Protein AF-A0A7V5P1P6-F1 (afdb_monomer_lite)

pLDDT: mean 90.25, std 6.7, range [66.25, 96.62]

Secondary structure (DSSP, 8-state):
--EEEEE--S---TTS--HHHHHHHHHHHHH-TT-EEEEE-HHHHHHHHH-HHHHHHHHT-HHHHHHHHHHHH-GGGHHHHHHHHHHHHHTT-

Structure (mmCIF, N/CA/C/O backbone):
data_AF-A0A7V5P1P6-F1
#
_entry.id   AF-A0A7V5P1P6-F1
#
loop_
_atom_site.group_PDB
_atom_site.id
_atom_site.type_symbol
_atom_site.label_atom_id
_atom_site.label_alt_id
_atom_site.label_comp_id
_atom_site.label_asym_id
_atom_site.label_entity_id
_atom_site.label_seq_id
_atom_site.pdbx_PDB_ins_code
_atom_site.Cartn_x
_atom_site.Cartn_y
_atom_site.Cartn_z
_atom_site.occupancy
_atom_site.B_iso_or_equiv
_atom_site.auth_seq_id
_atom_site.auth_comp_id
_atom_site.auth_asym_id
_atom_site.auth_atom_id
_atom_site.pdbx_PDB_model_num
ATOM 1 N N . MET A 1 1 ? -22.250 7.727 13.676 1.00 69.44 1 MET A N 1
ATOM 2 C CA . MET A 1 1 ? -20.964 7.012 13.830 1.00 69.44 1 MET A CA 1
ATOM 3 C C . MET A 1 1 ? -20.032 7.437 12.704 1.00 69.44 1 MET A C 1
ATOM 5 O O . MET A 1 1 ? -20.420 7.299 11.548 1.00 69.44 1 MET A O 1
ATOM 9 N N . LYS A 1 2 ? -18.863 8.015 13.012 1.00 82.81 2 LYS A N 1
ATOM 10 C CA . LYS A 1 2 ? -17.881 8.398 11.982 1.00 82.81 2 LYS A CA 1
ATOM 11 C C . LYS A 1 2 ? -17.074 7.158 11.585 1.00 82.81 2 LYS A C 1
ATOM 13 O O . LYS A 1 2 ? -16.647 6.404 12.458 1.00 82.81 2 LYS A O 1
ATOM 18 N N . LYS A 1 3 ? -16.918 6.935 10.279 1.00 93.56 3 LYS A N 1
ATOM 19 C CA . LYS A 1 3 ? -16.181 5.797 9.719 1.00 93.56 3 LYS A CA 1
ATOM 20 C C . LYS A 1 3 ? -14.856 6.280 9.147 1.00 93.56 3 LYS A C 1
ATOM 22 O O . LYS A 1 3 ? -14.841 7.258 8.405 1.00 93.56 3 LYS A O 1
ATOM 27 N N . PHE A 1 4 ? -13.777 5.581 9.468 1.00 94.81 4 PHE A N 1
ATOM 28 C CA . PHE A 1 4 ? -12.440 5.861 8.964 1.00 94.81 4 PHE A CA 1
ATOM 29 C C . PHE A 1 4 ? -11.859 4.614 8.309 1.00 94.81 4 PHE A C 1
ATOM 31 O O . PHE A 1 4 ? -11.946 3.510 8.845 1.00 94.81 4 PHE A O 1
ATOM 38 N N . ALA A 1 5 ? -11.230 4.820 7.157 1.00 94.31 5 ALA A N 1
ATOM 39 C CA . ALA A 1 5 ? -10.473 3.803 6.453 1.00 94.31 5 ALA A CA 1
ATOM 40 C C . ALA A 1 5 ? -8.979 4.098 6.604 1.00 94.31 5 ALA A C 1
ATOM 42 O O . ALA A 1 5 ? -8.507 5.168 6.221 1.00 94.31 5 ALA A O 1
ATOM 43 N N . LEU A 1 6 ? -8.233 3.142 7.147 1.00 94.12 6 LEU A N 1
ATOM 44 C CA . LEU A 1 6 ? -6.780 3.160 7.186 1.00 94.12 6 LEU A CA 1
ATOM 45 C C . LEU A 1 6 ? -6.250 2.377 5.985 1.00 94.12 6 LEU A C 1
ATOM 47 O O . LEU A 1 6 ? -6.471 1.172 5.868 1.00 94.12 6 LEU A O 1
ATOM 51 N N . LEU A 1 7 ? -5.561 3.067 5.081 1.00 90.81 7 LEU A N 1
ATOM 52 C CA . LEU A 1 7 ? -5.107 2.514 3.807 1.00 90.81 7 LEU A CA 1
ATOM 53 C C . LEU A 1 7 ? -3.597 2.290 3.835 1.00 90.81 7 LEU A C 1
ATOM 55 O O . LEU A 1 7 ? -2.825 3.232 4.008 1.00 90.81 7 LEU A O 1
ATOM 59 N N . ALA A 1 8 ? -3.165 1.049 3.612 1.00 89.25 8 ALA A N 1
ATOM 60 C CA . ALA A 1 8 ? -1.782 0.794 3.234 1.00 89.25 8 ALA A CA 1
ATOM 61 C C . ALA A 1 8 ? -1.638 1.179 1.762 1.00 89.25 8 ALA A C 1
ATOM 63 O O . ALA A 1 8 ? -2.223 0.516 0.901 1.00 89.25 8 ALA A O 1
ATOM 64 N N . LEU A 1 9 ? -0.891 2.248 1.475 1.00 83.56 9 LEU A N 1
ATOM 65 C CA . LEU A 1 9 ? -0.574 2.594 0.092 1.00 83.56 9 LEU A CA 1
ATOM 66 C C . LEU A 1 9 ? 0.059 1.385 -0.608 1.00 83.56 9 LEU A C 1
ATOM 68 O O . LEU A 1 9 ? 0.728 0.584 0.049 1.00 83.56 9 LEU A O 1
ATOM 72 N N . PRO A 1 10 ? -0.177 1.216 -1.917 1.00 76.12 10 PRO A N 1
ATOM 73 C CA . PRO A 1 10 ? 0.463 0.149 -2.663 1.00 76.12 10 PRO A CA 1
ATOM 74 C C . PRO A 1 10 ? 1.993 0.282 -2.595 1.00 76.12 10 PRO A C 1
ATOM 76 O O . PRO A 1 10 ? 2.528 1.351 -2.297 1.00 76.12 10 PRO A O 1
ATOM 79 N N . TRP A 1 11 ? 2.682 -0.826 -2.877 1.00 85.94 11 TRP A N 1
ATOM 80 C CA . TRP A 1 11 ? 4.146 -0.962 -2.907 1.00 85.94 11 TRP A CA 1
ATOM 81 C C . TRP A 1 11 ? 4.927 -1.076 -1.581 1.00 85.94 11 TRP A C 1
ATOM 83 O O . TRP A 1 11 ? 6.140 -0.851 -1.614 1.00 85.94 11 TRP A O 1
ATOM 93 N N . PRO A 1 12 ? 4.365 -1.482 -0.419 1.00 80.81 12 PRO A N 1
ATOM 94 C CA . PRO A 1 12 ? 5.231 -1.929 0.662 1.00 80.81 12 PRO A CA 1
ATOM 95 C C . PRO A 1 12 ? 6.049 -3.131 0.185 1.00 80.81 12 PRO A C 1
ATOM 97 O O . PRO A 1 12 ? 5.573 -3.963 -0.599 1.00 80.81 12 PRO A O 1
ATOM 100 N N . ILE A 1 13 ? 7.274 -3.245 0.698 1.00 79.81 13 ILE A N 1
ATOM 101 C CA . ILE A 1 13 ? 8.051 -4.479 0.576 1.00 79.81 13 ILE A CA 1
ATOM 102 C C . ILE A 1 13 ? 7.165 -5.617 1.086 1.00 79.81 13 ILE A C 1
ATOM 104 O O . ILE A 1 13 ? 6.653 -5.539 2.197 1.00 79.81 13 ILE A O 1
ATOM 108 N N . PHE A 1 14 ? 6.974 -6.657 0.276 1.00 71.94 14 PHE A N 1
ATOM 109 C CA . PHE A 1 14 ? 5.979 -7.706 0.534 1.00 71.94 14 PHE A CA 1
ATOM 110 C C . PHE A 1 14 ? 6.131 -8.374 1.914 1.00 71.94 14 PHE A C 1
ATOM 112 O O . PHE A 1 14 ? 5.143 -8.678 2.573 1.00 71.94 14 PHE A O 1
ATOM 119 N N . SER A 1 15 ? 7.371 -8.535 2.389 1.00 71.31 15 SER A N 1
ATOM 120 C CA . SER A 1 15 ? 7.689 -9.088 3.712 1.00 71.31 15 SER A CA 1
ATOM 121 C C . SER A 1 15 ? 7.518 -8.104 4.876 1.00 71.31 15 SER A C 1
ATOM 123 O O . SER A 1 15 ? 7.741 -8.475 6.026 1.00 71.31 15 SER A O 1
ATOM 125 N N . ARG A 1 16 ? 7.140 -6.849 4.607 1.00 75.50 16 ARG A N 1
ATOM 126 C CA . ARG A 1 16 ? 6.862 -5.820 5.613 1.00 75.50 16 ARG A CA 1
ATOM 127 C C . ARG A 1 16 ? 5.350 -5.629 5.715 1.00 75.50 16 ARG A C 1
ATOM 129 O O . ARG A 1 16 ? 4.804 -4.745 5.050 1.00 75.50 16 ARG A O 1
ATOM 136 N N . PRO A 1 17 ? 4.660 -6.449 6.529 1.00 67.62 17 PRO A N 1
ATOM 137 C CA . PRO A 1 17 ? 3.234 -6.274 6.748 1.00 67.62 17 PRO A CA 1
ATOM 138 C C . PRO A 1 17 ? 2.962 -4.872 7.300 1.00 67.62 17 PRO A C 1
ATOM 140 O O . PRO A 1 17 ? 3.796 -4.285 7.991 1.00 67.62 17 PRO A O 1
ATOM 143 N N . SER A 1 18 ? 1.770 -4.344 7.031 1.00 81.06 18 SER A N 1
ATOM 144 C CA . SER A 1 18 ? 1.304 -3.032 7.503 1.00 81.06 18 SER A CA 1
ATOM 145 C C . SER A 1 18 ? 0.974 -3.033 9.004 1.00 81.06 18 SER A C 1
ATOM 147 O O . SER A 1 18 ? -0.133 -2.674 9.415 1.00 81.06 18 SER A O 1
ATOM 149 N N . VAL A 1 19 ? 1.920 -3.475 9.832 1.00 86.81 19 VAL A N 1
ATOM 150 C CA . VAL A 1 19 ? 1.797 -3.577 11.291 1.00 86.81 19 VAL A CA 1
ATOM 151 C C . VAL A 1 19 ? 1.482 -2.220 11.918 1.00 86.81 19 VAL A C 1
ATOM 153 O O . VAL A 1 19 ? 0.707 -2.150 12.867 1.00 86.81 19 VAL A O 1
ATOM 156 N N . GLN A 1 20 ? 1.981 -1.130 11.325 1.00 88.88 20 GLN A N 1
ATOM 157 C CA . GLN A 1 20 ? 1.716 0.238 11.770 1.00 88.88 20 GLN A CA 1
ATOM 158 C C . GLN A 1 20 ? 0.217 0.567 11.721 1.00 88.88 20 GLN A C 1
ATOM 160 O O . GLN A 1 20 ? -0.300 1.205 12.633 1.00 88.88 20 GLN A O 1
ATOM 165 N N . LEU A 1 21 ? -0.508 0.079 10.706 1.00 92.81 21 LEU A N 1
ATOM 166 C CA . LEU A 1 21 ? -1.961 0.264 10.616 1.00 92.81 21 LEU A CA 1
ATOM 167 C C . LEU A 1 21 ? -2.718 -0.606 11.619 1.00 92.81 21 LEU A C 1
ATOM 169 O O . LEU A 1 21 ? -3.762 -0.197 12.122 1.00 92.81 21 LEU A O 1
ATOM 173 N N . GLY A 1 22 ? -2.207 -1.803 11.917 1.00 92.25 22 GLY A N 1
ATOM 174 C CA . GLY A 1 22 ? -2.753 -2.653 12.977 1.00 92.25 22 GLY A CA 1
ATOM 175 C C . GLY A 1 22 ? -2.637 -1.981 14.346 1.00 92.25 22 GLY A C 1
ATOM 176 O O . GLY A 1 22 ? -3.632 -1.864 15.060 1.00 92.25 22 GLY A O 1
ATOM 177 N N . ALA A 1 23 ? -1.448 -1.463 14.664 1.00 95.12 23 ALA A N 1
ATOM 178 C CA . ALA A 1 23 ? -1.182 -0.728 15.897 1.00 95.12 23 ALA A CA 1
ATOM 179 C C . ALA A 1 23 ? -2.042 0.542 16.007 1.00 95.12 23 ALA A C 1
ATOM 181 O O . ALA A 1 23 ? -2.693 0.752 17.031 1.00 95.12 23 ALA A O 1
ATOM 182 N N . LEU A 1 24 ? -2.121 1.346 14.938 1.00 95.50 24 LEU A N 1
ATOM 183 C CA . LEU A 1 24 ? -2.948 2.554 14.909 1.00 95.50 24 LEU A CA 1
ATOM 184 C C . LEU A 1 24 ? -4.435 2.232 15.096 1.00 95.50 24 LEU A C 1
ATOM 186 O O . LEU A 1 24 ? -5.101 2.882 15.897 1.00 95.50 24 LEU A O 1
ATOM 190 N N . LYS A 1 25 ? -4.959 1.200 14.420 1.00 95.25 25 LYS A N 1
ATOM 191 C CA . LYS A 1 25 ? -6.343 0.748 14.622 1.00 95.25 25 LYS A CA 1
ATOM 192 C C . LYS A 1 25 ? -6.596 0.345 16.075 1.00 95.25 25 LYS A C 1
ATOM 194 O O . LYS A 1 25 ? -7.626 0.723 16.625 1.00 95.25 25 LYS A O 1
ATOM 199 N N . GLY A 1 26 ? -5.680 -0.405 16.691 1.00 95.06 26 GLY A N 1
ATOM 200 C CA . GLY A 1 26 ? -5.778 -0.792 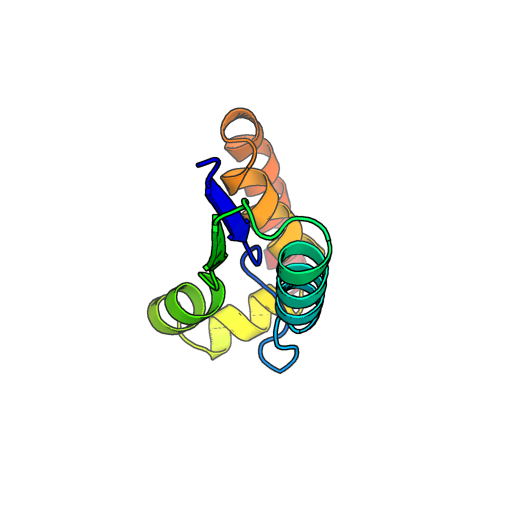18.101 1.00 95.06 26 GLY A CA 1
ATOM 201 C C . GLY A 1 26 ? -5.839 0.422 19.028 1.00 95.06 26 GLY A C 1
ATOM 202 O O . GLY A 1 26 ? -6.761 0.530 19.830 1.00 95.06 26 GLY A O 1
ATOM 203 N N . TYR A 1 27 ? -4.918 1.370 18.850 1.00 96.62 27 TYR A N 1
ATOM 204 C CA . TYR A 1 27 ? -4.896 2.619 19.610 1.00 96.62 27 TYR A CA 1
ATOM 205 C C . TYR A 1 27 ? -6.194 3.425 19.452 1.00 96.62 27 TYR A C 1
ATOM 207 O O . TYR A 1 27 ? -6.809 3.794 20.450 1.00 96.62 27 TYR A O 1
ATOM 215 N N . LEU A 1 28 ? -6.654 3.644 18.214 1.00 95.62 28 LEU A N 1
ATOM 216 C CA . LEU A 1 28 ? -7.865 4.422 17.931 1.00 95.62 28 LEU A CA 1
ATOM 217 C C . LEU A 1 28 ? -9.122 3.787 18.532 1.00 95.62 28 LEU A C 1
ATOM 219 O O . LEU A 1 28 ? -9.979 4.510 19.021 1.00 95.62 28 LEU A O 1
ATOM 223 N N . ARG A 1 29 ? -9.223 2.451 18.541 1.00 94.56 29 ARG A N 1
ATOM 224 C CA . ARG A 1 29 ? -10.358 1.745 19.160 1.00 94.56 29 ARG A CA 1
ATOM 225 C C . ARG A 1 29 ? -10.410 1.919 20.678 1.00 94.56 29 ARG A C 1
ATOM 227 O O . ARG A 1 29 ? -11.502 1.887 21.233 1.00 94.56 29 ARG A O 1
ATOM 234 N N . THR A 1 30 ? -9.261 2.082 21.331 1.00 95.38 30 THR A N 1
ATOM 235 C CA . THR A 1 30 ? -9.185 2.335 22.777 1.00 95.38 30 THR A CA 1
ATOM 236 C C . THR A 1 30 ? -9.431 3.806 23.100 1.00 95.38 30 THR A C 1
ATOM 238 O O . THR A 1 30 ? -10.155 4.111 24.040 1.00 95.38 30 THR A O 1
ATOM 241 N N . ALA A 1 31 ? -8.836 4.717 22.327 1.00 96.50 31 ALA A N 1
ATOM 242 C CA . ALA A 1 31 ? -8.921 6.155 22.569 1.00 96.50 31 ALA A CA 1
ATOM 243 C C . ALA A 1 31 ? -10.275 6.762 22.154 1.00 96.50 31 ALA A C 1
ATOM 245 O O . ALA A 1 31 ? -10.749 7.681 22.816 1.00 96.50 31 ALA A O 1
ATOM 246 N N . TRP A 1 32 ? -10.904 6.231 21.098 1.00 95.88 32 TRP A N 1
ATOM 247 C CA . TRP A 1 32 ? -12.199 6.684 20.576 1.00 95.88 32 TRP A CA 1
ATOM 248 C C . TRP A 1 32 ? -13.091 5.499 20.163 1.00 95.88 32 TRP A C 1
ATOM 250 O O . TRP A 1 32 ? -13.198 5.170 18.973 1.00 95.88 32 TRP A O 1
ATOM 260 N N . PRO A 1 33 ? -13.740 4.826 21.133 1.00 93.56 33 PRO A N 1
ATOM 261 C CA . PRO A 1 33 ? -14.578 3.649 20.883 1.00 93.56 33 PRO A CA 1
ATOM 262 C C . PRO A 1 33 ? -15.778 3.905 19.957 1.00 93.56 33 PRO A C 1
ATOM 264 O O . PRO A 1 33 ? -16.327 2.971 19.376 1.00 93.56 33 PRO A O 1
ATOM 267 N N . GLU A 1 34 ? -16.196 5.162 19.806 1.00 95.12 34 GLU A N 1
ATOM 268 C CA . GLU A 1 34 ? -17.283 5.591 18.927 1.00 95.12 34 GLU A CA 1
ATOM 269 C C . GLU A 1 34 ? -16.899 5.635 17.438 1.00 95.12 34 GLU A C 1
ATOM 271 O O . GLU A 1 34 ? -17.768 5.829 16.576 1.00 95.12 34 GLU A O 1
ATOM 276 N N . LEU A 1 35 ? -15.609 5.484 17.115 1.00 94.69 35 LEU A N 1
ATOM 277 C CA . LEU A 1 35 ? -15.124 5.438 15.741 1.00 94.69 35 LEU A CA 1
ATOM 278 C C . LEU A 1 35 ? -15.182 4.019 15.178 1.00 94.69 35 LEU A C 1
ATOM 280 O O . LEU A 1 35 ? -14.642 3.066 15.736 1.00 94.69 35 LEU A O 1
ATOM 284 N N . ALA A 1 36 ? -15.757 3.893 13.986 1.00 95.44 36 ALA A N 1
ATOM 285 C CA . ALA A 1 36 ? -15.638 2.678 13.195 1.00 95.44 36 ALA A CA 1
ATOM 286 C C . ALA A 1 36 ? -14.374 2.767 12.329 1.00 95.44 36 ALA A C 1
ATOM 288 O O . ALA A 1 36 ? -14.308 3.591 11.417 1.00 95.44 36 ALA A O 1
ATOM 289 N N . ILE A 1 37 ? -13.371 1.941 12.637 1.00 95.81 37 ILE A N 1
ATOM 290 C CA . ILE A 1 37 ? -12.064 1.937 11.964 1.00 95.81 37 ILE A CA 1
ATOM 291 C C . ILE A 1 37 ? -11.874 0.638 11.173 1.00 95.81 37 ILE A C 1
ATOM 293 O O . ILE A 1 37 ? -11.806 -0.447 11.761 1.00 95.81 37 ILE A O 1
ATOM 297 N N . ASP A 1 38 ? -11.681 0.749 9.862 1.00 95.25 38 ASP A N 1
ATOM 298 C CA . ASP A 1 38 ? -11.376 -0.371 8.968 1.00 95.25 38 ASP A CA 1
ATOM 299 C C . ASP A 1 38 ? -9.976 -0.245 8.367 1.00 95.25 38 ASP A C 1
ATOM 301 O O . ASP A 1 38 ? -9.533 0.852 8.038 1.00 95.25 38 ASP A O 1
ATOM 305 N N . ASN A 1 39 ? -9.285 -1.376 8.213 1.00 93.88 39 ASN A N 1
ATOM 306 C CA . ASN A 1 39 ? -7.968 -1.427 7.582 1.00 93.88 39 ASN A CA 1
ATOM 307 C C . ASN A 1 39 ? -8.103 -2.025 6.188 1.00 93.88 39 ASN A C 1
ATOM 309 O O . ASN A 1 39 ? -8.749 -3.056 6.011 1.00 93.88 39 ASN A O 1
ATOM 313 N N . TYR A 1 40 ? -7.437 -1.405 5.224 1.00 91.88 40 TYR A N 1
ATOM 314 C CA . TYR A 1 40 ? -7.420 -1.840 3.840 1.00 91.88 40 TYR A CA 1
ATOM 315 C C . TYR A 1 40 ? -5.981 -2.069 3.393 1.00 91.88 40 TYR A C 1
ATOM 317 O O . TYR A 1 40 ? -5.095 -1.231 3.592 1.00 91.88 40 TYR A O 1
ATOM 325 N N . HIS A 1 41 ? -5.772 -3.203 2.727 1.00 90.81 41 HIS A N 1
ATOM 326 C CA . HIS A 1 41 ? -4.464 -3.657 2.258 1.00 90.81 41 HIS A CA 1
ATOM 327 C C . HIS A 1 41 ? -4.469 -3.919 0.738 1.00 90.81 41 HIS A C 1
ATOM 329 O O . HIS A 1 41 ? -4.241 -5.056 0.319 1.00 90.81 41 HIS A O 1
ATOM 335 N N . PRO A 1 42 ? -4.723 -2.898 -0.116 1.00 87.75 42 PRO A N 1
ATOM 336 C CA . PRO A 1 42 ? -4.833 -3.079 -1.568 1.00 87.75 42 PRO A CA 1
ATOM 337 C C . PRO A 1 42 ? -3.596 -3.712 -2.207 1.00 87.75 42 PRO A C 1
ATOM 339 O O . PRO A 1 42 ? -3.708 -4.371 -3.235 1.00 87.75 42 PRO A O 1
ATOM 342 N N . TYR A 1 43 ? -2.422 -3.541 -1.594 1.00 88.12 43 TYR A N 1
ATOM 343 C CA . TYR A 1 43 ? -1.160 -4.065 -2.106 1.00 88.12 43 TYR A CA 1
ATOM 344 C C . TYR A 1 43 ? -1.154 -5.590 -2.298 1.00 88.12 43 TYR A C 1
ATOM 346 O O . TYR A 1 43 ? -0.480 -6.065 -3.204 1.00 88.12 43 TYR A O 1
ATOM 354 N N . LEU A 1 44 ? -1.926 -6.353 -1.512 1.00 88.31 44 LEU A N 1
ATOM 355 C CA . LEU A 1 44 ? -2.051 -7.806 -1.686 1.00 88.31 44 LEU A CA 1
ATOM 356 C C . LEU A 1 44 ? -2.770 -8.150 -2.993 1.00 88.31 44 LEU A C 1
ATOM 358 O O . LEU A 1 44 ? -2.312 -8.993 -3.761 1.00 88.31 44 LEU A O 1
ATOM 362 N N . TRP A 1 45 ? -3.875 -7.454 -3.260 1.00 90.62 45 TRP A N 1
ATOM 363 C CA . TRP A 1 45 ? -4.625 -7.608 -4.501 1.00 90.62 45 TRP A CA 1
ATOM 364 C C . TRP A 1 45 ? -3.802 -7.125 -5.699 1.00 90.62 45 TRP A C 1
ATOM 366 O O . TRP A 1 45 ? -3.703 -7.831 -6.696 1.00 90.62 45 TRP A O 1
ATOM 376 N N . VAL A 1 46 ? -3.132 -5.976 -5.576 1.00 90.44 46 VAL A N 1
ATOM 377 C CA . VAL A 1 46 ? -2.239 -5.447 -6.619 1.00 90.44 46 VAL A CA 1
ATOM 378 C C . VAL A 1 46 ? -1.100 -6.425 -6.925 1.00 90.44 46 VAL A C 1
ATOM 380 O O . VAL A 1 46 ? -0.827 -6.678 -8.095 1.00 90.44 46 VAL A O 1
ATOM 383 N N . ALA A 1 47 ? -0.468 -7.017 -5.907 1.00 91.00 47 ALA A N 1
ATOM 384 C CA . ALA A 1 47 ? 0.574 -8.025 -6.097 1.00 91.00 47 ALA A CA 1
ATOM 385 C C . ALA A 1 47 ? 0.049 -9.267 -6.832 1.00 91.00 47 ALA A C 1
ATOM 387 O O . ALA A 1 47 ? 0.715 -9.768 -7.734 1.00 91.00 47 ALA A O 1
ATOM 388 N N . ALA A 1 48 ? -1.160 -9.727 -6.495 1.00 92.81 48 ALA A N 1
ATOM 389 C CA . ALA A 1 48 ? -1.790 -10.860 -7.168 1.00 92.81 48 ALA A CA 1
ATOM 390 C C . ALA A 1 48 ? -2.129 -10.563 -8.641 1.00 92.81 48 ALA A C 1
ATOM 392 O O . ALA A 1 48 ? -1.977 -11.439 -9.484 1.00 92.81 48 ALA A O 1
ATOM 393 N N . GLN A 1 49 ? -2.562 -9.339 -8.963 1.00 94.94 49 GLN A N 1
ATOM 394 C CA . GLN A 1 49 ? -2.902 -8.945 -10.337 1.00 94.94 49 GLN A CA 1
ATOM 395 C C . GLN A 1 49 ? -1.672 -8.680 -11.217 1.00 94.94 49 GLN A C 1
ATOM 397 O O . GLN A 1 49 ? -1.705 -8.957 -12.411 1.00 94.94 49 GLN A O 1
ATOM 402 N N . LEU A 1 50 ? -0.592 -8.133 -10.649 1.00 92.88 50 LEU A N 1
ATOM 403 C CA . LEU A 1 50 ? 0.640 -7.827 -11.390 1.00 92.88 50 LEU A CA 1
ATOM 404 C C . LEU A 1 50 ? 1.606 -9.012 -11.486 1.00 92.88 50 LEU A C 1
ATOM 406 O O . LEU A 1 50 ? 2.518 -8.988 -12.309 1.00 92.88 50 LEU A O 1
ATOM 410 N N . GLY A 1 51 ? 1.432 -10.016 -10.629 1.00 94.38 51 GLY A N 1
ATOM 411 C CA . GLY A 1 51 ? 2.430 -11.044 -10.377 1.00 94.38 51 GLY A CA 1
ATOM 412 C C . GLY A 1 51 ? 3.462 -10.593 -9.339 1.00 94.38 51 GLY A C 1
ATOM 413 O O . GLY A 1 51 ? 3.878 -9.430 -9.280 1.00 94.38 51 GLY A O 1
ATOM 414 N N . TYR A 1 52 ? 3.892 -11.540 -8.504 1.00 90.94 52 TYR A N 1
ATOM 415 C CA . TYR A 1 52 ? 4.759 -11.253 -7.359 1.00 90.94 52 TYR A CA 1
ATOM 416 C C . TYR A 1 52 ? 6.146 -10.747 -7.755 1.00 90.94 52 TYR A C 1
ATOM 418 O O . TYR A 1 52 ? 6.705 -9.921 -7.039 1.00 90.94 52 TYR A O 1
ATOM 426 N N . GLU A 1 53 ? 6.687 -11.193 -8.889 1.00 92.56 53 GLU A N 1
ATOM 427 C CA . GLU A 1 53 ? 8.001 -10.761 -9.369 1.00 92.56 53 GLU A CA 1
ATOM 428 C C . GLU A 1 53 ? 8.006 -9.274 -9.742 1.00 92.56 53 GLU A C 1
ATOM 430 O O . GLU A 1 53 ? 8.783 -8.496 -9.185 1.00 92.56 53 GLU A O 1
ATOM 435 N N . LEU A 1 54 ? 7.081 -8.852 -10.611 1.00 91.94 54 LEU A N 1
ATOM 436 C CA . LEU A 1 54 ? 6.955 -7.451 -11.012 1.00 91.94 54 LEU A CA 1
ATOM 437 C C . LEU A 1 54 ? 6.609 -6.561 -9.814 1.00 91.94 54 LEU A C 1
ATOM 439 O O . LEU A 1 54 ? 7.207 -5.499 -9.629 1.00 91.94 54 LEU A O 1
ATOM 443 N N . TYR A 1 55 ? 5.683 -7.004 -8.958 1.00 92.75 55 TYR A N 1
ATOM 444 C CA . TYR A 1 55 ? 5.372 -6.289 -7.723 1.00 92.75 55 TYR A CA 1
ATOM 445 C C . TYR A 1 55 ? 6.620 -6.111 -6.850 1.00 92.75 55 TYR A C 1
ATOM 447 O O . TYR A 1 55 ? 6.879 -5.011 -6.355 1.00 92.75 55 TYR A O 1
ATOM 455 N N . HIS A 1 56 ? 7.413 -7.173 -6.676 1.00 91.00 56 HIS A N 1
ATOM 456 C CA . HIS A 1 56 ? 8.634 -7.128 -5.885 1.00 91.00 56 HIS A CA 1
ATOM 457 C C . HIS A 1 56 ? 9.619 -6.105 -6.458 1.00 91.00 56 HIS A C 1
ATOM 459 O O . HIS A 1 56 ? 10.050 -5.214 -5.725 1.00 91.00 56 HIS A O 1
ATOM 465 N N . GLN A 1 57 ? 9.893 -6.151 -7.763 1.00 91.44 57 GLN A N 1
ATOM 466 C CA . GLN A 1 57 ? 10.775 -5.198 -8.447 1.00 91.44 57 GLN A CA 1
ATOM 467 C C . GLN A 1 57 ? 10.333 -3.738 -8.255 1.00 91.44 57 GLN A C 1
ATOM 469 O O . GLN A 1 57 ? 11.171 -2.867 -7.993 1.00 91.44 57 GLN A O 1
ATOM 474 N N . ILE A 1 58 ? 9.024 -3.469 -8.333 1.00 91.75 58 ILE A N 1
ATOM 475 C CA . ILE A 1 58 ? 8.460 -2.136 -8.083 1.00 91.75 58 ILE A CA 1
ATOM 476 C C . ILE A 1 58 ? 8.656 -1.735 -6.615 1.00 91.75 58 ILE A C 1
ATOM 478 O O . ILE A 1 58 ? 9.177 -0.652 -6.354 1.00 91.75 58 ILE A O 1
ATOM 482 N N . SER A 1 59 ? 8.311 -2.615 -5.666 1.00 90.62 59 SER A N 1
ATOM 483 C CA . SER A 1 59 ? 8.400 -2.352 -4.218 1.00 90.62 59 SER A CA 1
ATOM 484 C C . SER A 1 59 ? 9.829 -2.089 -3.723 1.00 90.62 59 SER A C 1
ATOM 486 O O . SER A 1 59 ? 10.031 -1.372 -2.747 1.00 90.62 59 SER A O 1
ATOM 488 N N . GLN A 1 60 ? 10.842 -2.618 -4.419 1.00 90.44 60 GLN A N 1
ATOM 489 C CA . GLN A 1 60 ? 12.256 -2.337 -4.142 1.00 90.44 60 GLN A CA 1
ATOM 490 C C . GLN A 1 60 ? 12.704 -0.960 -4.663 1.00 90.44 60 GLN A C 1
ATOM 492 O O . GLN A 1 60 ? 13.858 -0.569 -4.493 1.00 90.44 60 GLN A O 1
ATOM 497 N N . SER A 1 61 ? 11.840 -0.224 -5.365 1.00 90.69 61 SER A N 1
ATOM 498 C CA . SER A 1 61 ? 12.099 1.136 -5.838 1.00 90.69 61 SER A CA 1
ATOM 499 C C . SER A 1 61 ? 11.315 2.141 -5.035 1.00 90.69 61 SER A C 1
ATOM 501 O O . SER A 1 61 ? 10.111 2.272 -5.241 1.00 90.69 61 SER A O 1
ATOM 503 N N . SER A 1 62 ? 11.994 2.926 -4.199 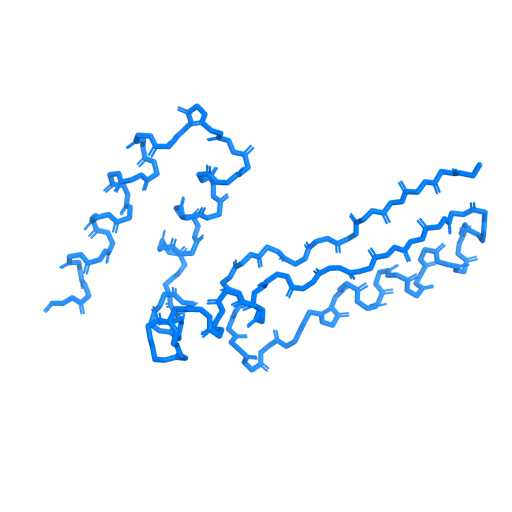1.00 86.75 62 SER A N 1
ATOM 504 C CA . SER A 1 62 ? 11.366 4.112 -3.612 1.00 86.75 62 SER A CA 1
ATOM 505 C C . SER A 1 62 ? 10.821 5.022 -4.715 1.00 86.75 62 SER A C 1
ATOM 507 O O . SER A 1 62 ? 9.655 5.383 -4.668 1.00 86.75 62 SER A O 1
ATOM 509 N N . GLY A 1 63 ? 11.597 5.271 -5.775 1.00 90.38 63 GLY A N 1
ATOM 510 C CA . GLY A 1 63 ? 11.191 6.134 -6.885 1.00 90.38 63 GLY A C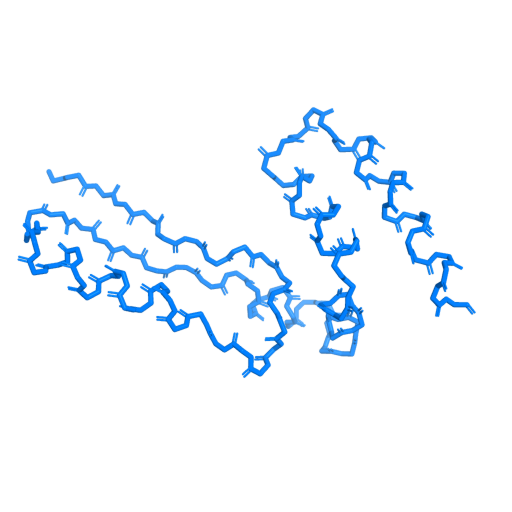A 1
ATOM 511 C C . GLY A 1 63 ? 9.991 5.627 -7.700 1.00 90.38 63 GLY A C 1
ATOM 512 O O . GLY A 1 63 ? 9.093 6.415 -7.995 1.00 90.38 63 GLY A O 1
ATOM 513 N N . LEU A 1 64 ? 9.927 4.331 -8.056 1.00 92.88 64 LEU A N 1
ATOM 514 C CA . LEU A 1 64 ? 8.743 3.793 -8.759 1.00 92.88 64 LEU A CA 1
ATOM 515 C C . LEU A 1 64 ? 7.534 3.730 -7.830 1.00 92.88 64 LEU A C 1
ATOM 517 O O . LEU A 1 64 ? 6.446 4.141 -8.227 1.00 92.88 64 LEU A O 1
ATOM 521 N N . SER A 1 65 ? 7.729 3.244 -6.603 1.00 90.81 65 SER A N 1
ATOM 522 C CA . SER A 1 65 ? 6.666 3.139 -5.602 1.00 90.81 65 SER A CA 1
ATOM 523 C C . SER A 1 65 ? 6.048 4.503 -5.314 1.00 90.81 65 SER A C 1
ATOM 525 O O . SER A 1 65 ? 4.829 4.651 -5.297 1.00 90.81 65 SER A O 1
ATOM 527 N N . GLU A 1 66 ? 6.888 5.522 -5.149 1.00 89.38 66 GLU A N 1
ATOM 528 C CA . GLU A 1 66 ? 6.473 6.898 -4.920 1.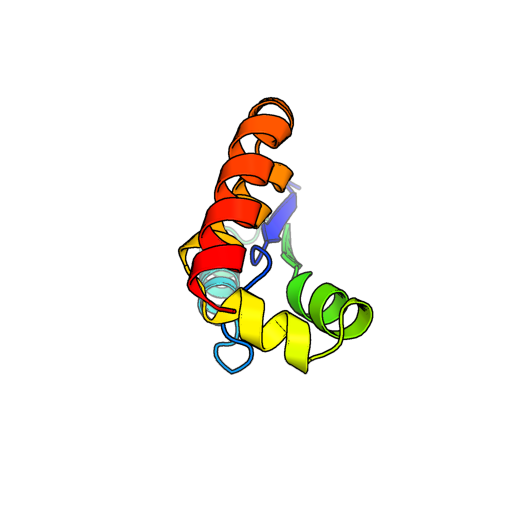00 89.38 66 GLU A CA 1
ATOM 529 C C . GLU A 1 66 ? 5.729 7.450 -6.136 1.00 89.38 66 GLU A C 1
ATOM 531 O O . GLU A 1 66 ? 4.588 7.884 -6.001 1.00 89.38 66 GLU A O 1
ATOM 536 N N . ALA A 1 67 ? 6.298 7.346 -7.341 1.00 93.38 67 ALA A N 1
ATOM 537 C CA . ALA A 1 67 ? 5.649 7.819 -8.563 1.00 93.38 67 ALA A CA 1
ATOM 538 C C . ALA A 1 67 ? 4.244 7.225 -8.750 1.00 93.38 67 ALA A C 1
ATOM 540 O O . ALA A 1 67 ? 3.284 7.947 -9.029 1.00 93.38 67 ALA A O 1
ATOM 541 N N . LEU A 1 68 ? 4.114 5.909 -8.574 1.00 91.75 68 LEU A N 1
ATOM 542 C CA . LEU A 1 68 ? 2.849 5.201 -8.739 1.00 91.75 68 LEU A CA 1
ATOM 543 C C . LEU A 1 68 ? 1.849 5.562 -7.632 1.00 91.75 68 LEU A C 1
ATOM 545 O O . LEU A 1 68 ? 0.679 5.788 -7.933 1.00 91.75 68 LEU A O 1
ATOM 549 N N . SER A 1 69 ? 2.291 5.685 -6.377 1.00 88.94 69 SER A N 1
ATOM 550 C CA . SER A 1 69 ? 1.437 6.132 -5.267 1.00 88.94 69 SER A CA 1
ATOM 551 C C . SER A 1 69 ? 0.957 7.576 -5.435 1.00 88.94 69 SER A C 1
ATOM 553 O O . SER A 1 69 ? -0.230 7.851 -5.261 1.00 88.94 69 SER A O 1
ATOM 555 N N . PHE A 1 70 ? 1.833 8.497 -5.847 1.00 89.19 70 PHE A N 1
ATOM 556 C CA . PHE A 1 70 ? 1.463 9.892 -6.104 1.00 89.19 70 PHE A CA 1
ATOM 557 C C . PHE A 1 70 ? 0.411 10.011 -7.209 1.00 89.19 70 PHE A C 1
ATOM 559 O O . PHE A 1 70 ? -0.528 10.786 -7.074 1.00 89.19 70 PHE A O 1
ATOM 566 N N . ALA A 1 71 ? 0.516 9.215 -8.277 1.00 93.25 71 ALA A N 1
ATOM 567 C CA . ALA A 1 71 ? -0.467 9.211 -9.363 1.00 93.25 71 ALA A CA 1
ATOM 568 C C . ALA A 1 71 ? -1.878 8.757 -8.935 1.00 93.25 71 ALA A C 1
ATOM 570 O O . ALA A 1 71 ? -2.858 9.085 -9.618 1.00 93.25 71 ALA A O 1
ATOM 571 N N . LEU A 1 72 ? -1.973 7.970 -7.855 1.00 88.94 72 LEU A N 1
ATOM 572 C CA . LEU A 1 72 ? -3.237 7.512 -7.275 1.00 88.94 72 LEU A CA 1
ATOM 573 C C . LEU A 1 72 ? -3.861 8.578 -6.375 1.00 88.94 72 LEU A C 1
ATOM 575 O O . LEU A 1 72 ? -5.068 8.791 -6.451 1.00 88.94 72 LEU A O 1
ATOM 579 N N . LEU A 1 73 ? -3.045 9.242 -5.553 1.00 90.19 73 LEU A N 1
ATOM 580 C CA . LEU A 1 73 ? -3.505 10.276 -4.623 1.00 90.19 73 LEU A CA 1
ATOM 581 C C . LEU A 1 73 ? -3.802 11.612 -5.316 1.00 90.19 73 LEU A C 1
ATOM 583 O O . LEU A 1 73 ? -4.730 12.306 -4.917 1.00 90.19 73 LEU A O 1
ATOM 587 N N . PHE A 1 74 ? -3.045 11.941 -6.365 1.00 93.12 74 PHE A N 1
ATOM 588 C CA . PHE A 1 74 ? -3.095 13.227 -7.064 1.00 93.12 74 PHE A CA 1
ATOM 589 C C . PHE A 1 74 ? -3.244 12.997 -8.576 1.00 93.12 74 PHE A C 1
ATOM 591 O O . PHE A 1 74 ? -2.247 12.963 -9.314 1.00 93.12 74 PHE A O 1
ATOM 598 N N . PRO A 1 75 ? -4.476 12.777 -9.075 1.00 94.44 75 PRO A N 1
ATOM 599 C CA . PRO A 1 75 ? -4.730 12.494 -10.487 1.00 94.44 75 PRO A CA 1
ATOM 600 C C . PRO A 1 75 ? -4.165 13.549 -11.452 1.00 94.44 75 PRO A C 1
ATOM 602 O O . PRO A 1 75 ? -3.698 13.214 -12.542 1.00 94.44 75 PRO A O 1
ATOM 605 N N . GLU A 1 76 ? -4.140 14.813 -11.046 1.00 95.75 76 GLU A N 1
ATOM 606 C CA . GLU A 1 76 ? -3.549 15.940 -11.767 1.00 95.75 76 GLU A CA 1
ATOM 607 C C . GLU A 1 76 ? -2.033 15.789 -11.977 1.00 95.75 76 GLU A C 1
ATOM 609 O O . GLU A 1 76 ? -1.475 16.272 -12.966 1.00 95.75 76 GLU A O 1
ATOM 614 N N . MET A 1 77 ? -1.351 15.047 -11.101 1.00 94.62 77 MET A N 1
ATOM 615 C CA . MET A 1 77 ? 0.086 14.791 -11.198 1.00 94.62 77 MET A CA 1
ATOM 616 C C . MET A 1 77 ? 0.430 13.590 -12.086 1.00 94.62 77 MET A C 1
ATOM 618 O O . MET A 1 77 ? 1.613 13.348 -12.335 1.00 94.62 77 MET A O 1
ATOM 622 N N . ARG A 1 78 ? -0.554 12.858 -12.632 1.00 95.50 78 ARG A N 1
ATOM 623 C CA . ARG A 1 78 ? -0.331 11.614 -13.401 1.00 95.50 78 ARG A CA 1
ATOM 624 C C . ARG A 1 78 ? 0.690 11.747 -14.526 1.00 95.50 78 ARG A C 1
ATOM 626 O O . ARG A 1 78 ? 1.491 10.838 -14.729 1.00 95.50 78 ARG A O 1
ATOM 633 N N . LYS A 1 79 ? 0.707 12.874 -15.247 1.00 96.44 79 LYS A N 1
ATOM 634 C CA . LYS A 1 79 ? 1.691 13.106 -16.320 1.00 96.44 79 LYS A CA 1
ATOM 635 C C . LYS A 1 79 ? 3.122 13.179 -15.772 1.00 96.44 79 LYS A C 1
ATOM 637 O O . LYS A 1 79 ? 4.027 12.581 -16.351 1.00 96.44 79 LYS A O 1
ATOM 642 N N . ARG A 1 80 ? 3.322 13.868 -14.643 1.00 95.62 80 ARG A N 1
ATOM 643 C CA . ARG A 1 80 ? 4.628 13.994 -13.971 1.00 95.62 80 ARG A CA 1
ATOM 644 C C . ARG A 1 80 ? 5.053 12.668 -13.345 1.00 95.62 80 ARG A C 1
ATOM 646 O O . ARG A 1 80 ? 6.178 12.229 -13.561 1.00 95.62 80 ARG A O 1
ATOM 653 N N . ALA A 1 81 ? 4.132 12.000 -12.657 1.00 95.25 81 ALA A N 1
ATOM 654 C CA . ALA A 1 81 ? 4.346 10.679 -12.084 1.00 95.25 81 ALA A CA 1
ATOM 655 C C . ALA A 1 81 ? 4.729 9.638 -13.149 1.00 95.25 81 ALA A C 1
ATOM 657 O O . ALA A 1 81 ? 5.676 8.884 -12.957 1.00 95.25 81 ALA A O 1
ATOM 658 N N . ARG A 1 82 ? 4.075 9.646 -14.318 1.00 95.56 82 ARG A N 1
ATOM 659 C CA . ARG A 1 82 ? 4.437 8.779 -15.451 1.00 95.56 82 ARG A CA 1
ATOM 660 C C . ARG A 1 82 ? 5.865 9.034 -15.935 1.00 95.56 82 ARG A C 1
ATOM 662 O O . ARG A 1 82 ? 6.606 8.084 -16.172 1.00 95.56 82 ARG A O 1
ATOM 669 N N . ALA A 1 83 ? 6.260 10.299 -16.083 1.00 95.44 83 ALA A N 1
ATOM 670 C CA . ALA A 1 83 ? 7.616 10.650 -16.504 1.00 95.44 83 ALA A CA 1
ATOM 671 C C . ALA A 1 83 ? 8.669 10.176 -15.488 1.00 95.44 83 ALA A C 1
ATOM 673 O O . ALA A 1 83 ? 9.690 9.609 -15.884 1.00 95.44 83 ALA A O 1
ATOM 674 N N . LEU A 1 84 ? 8.392 10.352 -14.191 1.00 94.00 84 LEU A N 1
ATOM 675 C CA . LEU A 1 84 ? 9.222 9.826 -13.110 1.00 94.00 84 LEU A CA 1
ATOM 676 C C . LEU A 1 84 ? 9.313 8.298 -13.184 1.00 94.00 84 LEU A C 1
ATOM 678 O O . LEU A 1 84 ? 10.416 7.765 -13.235 1.00 94.00 84 LEU A O 1
ATOM 682 N N . ALA A 1 85 ? 8.179 7.605 -13.292 1.00 94.44 85 ALA A N 1
ATOM 683 C CA . ALA A 1 85 ? 8.142 6.149 -13.351 1.00 94.44 85 ALA A CA 1
ATOM 684 C C . ALA A 1 85 ? 8.965 5.594 -14.527 1.00 94.44 85 ALA A C 1
ATOM 686 O O . ALA A 1 85 ? 9.794 4.711 -14.333 1.00 94.44 85 ALA A O 1
ATOM 687 N N . HIS A 1 86 ? 8.827 6.158 -15.733 1.00 94.88 86 HIS A N 1
ATOM 688 C CA . HIS A 1 86 ? 9.650 5.745 -16.877 1.00 94.88 86 HIS A CA 1
ATOM 689 C C . HIS A 1 86 ? 11.143 5.998 -16.656 1.00 94.88 86 HIS A C 1
ATOM 691 O O . HIS A 1 86 ? 11.971 5.189 -17.071 1.00 94.88 86 HIS A O 1
ATOM 697 N N . ARG A 1 87 ? 11.503 7.116 -16.017 1.00 94.25 87 ARG A N 1
ATOM 698 C CA . ARG A 1 87 ? 12.901 7.421 -15.706 1.00 94.25 87 ARG A CA 1
ATOM 699 C C . ARG A 1 87 ? 13.482 6.424 -14.705 1.00 94.25 87 ARG A C 1
ATOM 701 O O . ARG A 1 87 ? 14.577 5.929 -14.943 1.00 94.25 87 ARG A O 1
ATOM 708 N N . GLU A 1 88 ? 12.764 6.124 -13.625 1.00 93.56 88 GLU A N 1
ATOM 709 C CA . GLU A 1 88 ? 13.232 5.177 -12.606 1.00 93.56 88 GLU A CA 1
ATOM 710 C C . GLU A 1 88 ? 13.252 3.731 -13.123 1.00 93.56 88 GLU A C 1
ATOM 712 O O . GLU A 1 88 ? 14.144 2.973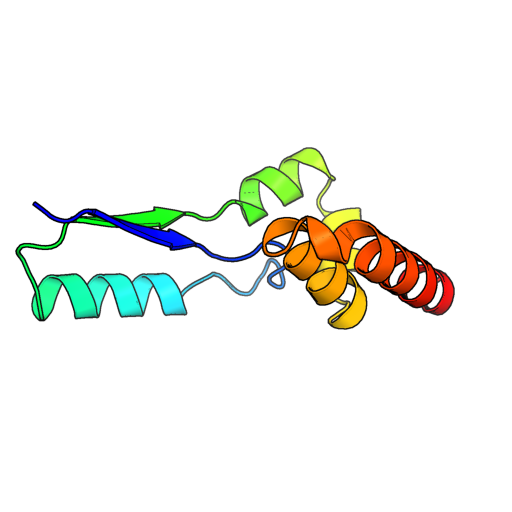 -12.754 1.00 93.56 88 GLU A O 1
ATOM 717 N N . ALA A 1 89 ? 12.335 3.358 -14.024 1.00 91.38 89 ALA A N 1
ATOM 718 C CA . ALA A 1 89 ? 12.343 2.047 -14.674 1.00 91.38 89 ALA A CA 1
ATOM 719 C C . ALA A 1 89 ? 13.578 1.864 -15.571 1.00 91.38 89 ALA A C 1
ATOM 721 O O . ALA A 1 89 ? 14.260 0.850 -15.474 1.00 91.38 89 ALA A O 1
ATOM 722 N N . ARG A 1 90 ? 13.925 2.872 -16.387 1.00 91.25 90 ARG A N 1
ATOM 723 C CA . ARG A 1 90 ? 15.110 2.827 -17.267 1.00 91.25 90 ARG A CA 1
ATOM 724 C C . ARG A 1 90 ? 16.446 2.783 -16.530 1.00 91.25 90 ARG A C 1
ATOM 726 O O . ARG A 1 90 ? 17.428 2.377 -17.120 1.00 91.25 90 ARG A O 1
ATOM 733 N N . ARG A 1 91 ? 16.512 3.238 -15.277 1.00 86.12 91 ARG A N 1
ATOM 734 C CA . ARG A 1 91 ? 17.741 3.141 -14.467 1.00 86.12 91 ARG A CA 1
ATOM 735 C C . ARG A 1 91 ? 18.000 1.729 -13.936 1.00 86.12 91 ARG A C 1
ATOM 737 O O . ARG A 1 91 ? 19.054 1.503 -13.355 1.00 86.12 91 ARG A O 1
ATOM 744 N N . ARG A 1 92 ? 17.013 0.837 -14.037 1.00 78.62 92 ARG A N 1
ATOM 745 C CA . ARG A 1 92 ? 17.018 -0.489 -13.407 1.00 78.62 92 ARG A CA 1
ATOM 746 C C . ARG A 1 92 ? 17.087 -1.652 -14.395 1.00 78.62 92 ARG A C 1
ATOM 748 O O . ARG A 1 92 ? 17.348 -2.761 -13.942 1.00 78.62 92 ARG A O 1
ATOM 755 N N . GLY A 1 93 ? 16.802 -1.410 -15.674 1.00 66.25 93 GLY A N 1
ATOM 756 C CA . GLY A 1 93 ? 17.015 -2.364 -16.769 1.00 66.25 93 GLY A CA 1
ATOM 757 C C . GLY A 1 93 ? 18.298 -2.037 -17.507 1.00 66.25 93 GLY A C 1
ATOM 758 O O . GLY A 1 93 ? 18.903 -2.989 -18.032 1.00 66.25 93 GLY A O 1
#

Radius of gyration: 15.71 Å; chains: 1; bounding box: 39×27×40 Å

Foldseek 3Di:
DAEDEAEDQAQAQPVDPP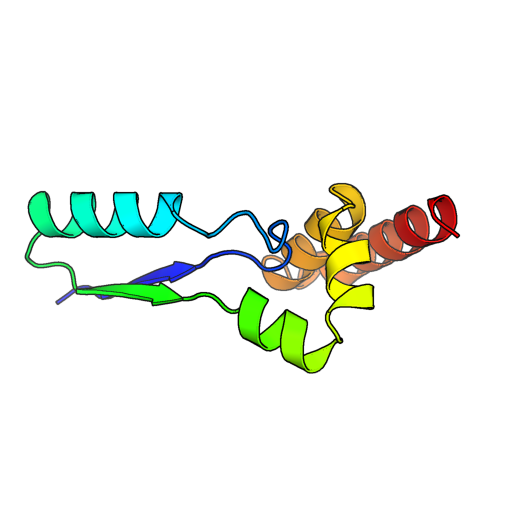VVLVVVVVVCCVVPVVYHYHYDYCNVVVCVVVPVVVSNVQSVDPQSSVLVSCCVVPVVCVVVSVVSNVVSVVVPD

Sequence (93 aa):
MKKFALLALPWPIFSRPSVQLGALKGYLRTAWPELAIDNYHPYLWVAAQLGYELYHQISQSSGLSEALSFALLFPEMRKRARALAHREARRRG

Organism: NCBI:txid501497